Protein AF-A0A538J724-F1 (afdb_monomer_lite)

Radius of gyration: 15.87 Å; chains: 1; bounding box: 37×36×48 Å

pLDDT: mean 88.8, std 10.2, range [43.25, 98.5]

Secondary structure (DSSP, 8-state):
--HHHHHHHHHHHHHHHHHHHHHHHHHSPPSSS-EEEEEE-TTS-EEEEEES-HHHHHH-SSEEEEEEEEEE-SSS--HHHHHHHHHHHHHGGG-TTEEEEEEEEEGGGEEEEEEEE-TT---HHHHT-HHHHHHHHHHHHHEEEEEEEEEEESS-TTSSPPEEEEEEEEEETTT-TTTT-

Structure (mmCIF, N/CA/C/O backbone):
data_AF-A0A538J724-F1
#
_entry.id   AF-A0A538J724-F1
#
loop_
_atom_site.group_PDB
_atom_site.id
_atom_site.type_symbol
_atom_site.label_atom_id
_atom_site.label_alt_id
_atom_site.label_comp_id
_atom_site.label_asym_id
_atom_site.label_entity_id
_atom_site.label_seq_id
_atom_site.pdbx_PDB_ins_code
_atom_site.Cartn_x
_atom_site.Cartn_y
_atom_site.Cartn_z
_atom_site.occupancy
_atom_site.B_iso_or_equiv
_atom_site.auth_seq_id
_atom_site.auth_comp_id
_atom_site.auth_asym_id
_atom_site.auth_atom_id
_atom_site.pdbx_PDB_model_num
ATOM 1 N N . MET A 1 1 ? 8.291 -21.224 -5.767 1.00 56.41 1 MET A N 1
ATOM 2 C CA . MET A 1 1 ? 7.104 -20.615 -5.130 1.00 56.41 1 MET A CA 1
ATOM 3 C C . MET A 1 1 ? 6.514 -19.646 -6.141 1.00 56.41 1 MET A C 1
ATOM 5 O O . MET A 1 1 ? 7.299 -19.016 -6.836 1.00 56.41 1 MET A O 1
ATOM 9 N N . ASP A 1 2 ? 5.194 -19.592 -6.297 1.00 87.81 2 ASP A N 1
ATOM 10 C CA . ASP A 1 2 ? 4.534 -18.644 -7.208 1.00 87.81 2 ASP A CA 1
ATOM 11 C C . ASP A 1 2 ? 4.772 -17.199 -6.727 1.00 87.81 2 ASP A C 1
ATOM 13 O O . ASP A 1 2 ? 4.588 -16.916 -5.542 1.00 87.81 2 ASP A O 1
ATOM 17 N N . VAL A 1 3 ? 5.199 -16.297 -7.619 1.00 89.75 3 VAL A N 1
ATOM 18 C CA . VAL A 1 3 ? 5.505 -14.895 -7.280 1.00 89.75 3 VAL A CA 1
ATOM 19 C C . VAL A 1 3 ? 4.284 -14.175 -6.706 1.00 89.75 3 VAL A C 1
ATOM 21 O O . VAL A 1 3 ? 4.424 -13.382 -5.782 1.00 89.75 3 VAL A O 1
ATOM 24 N N . VAL A 1 4 ? 3.071 -14.519 -7.158 1.00 93.94 4 VAL A N 1
ATOM 25 C CA . VAL A 1 4 ? 1.836 -13.965 -6.582 1.00 93.94 4 VAL A CA 1
ATOM 26 C C . VAL A 1 4 ? 1.634 -14.441 -5.151 1.00 93.94 4 VAL A C 1
ATOM 28 O O . VAL A 1 4 ? 1.210 -13.662 -4.302 1.00 93.94 4 VAL A O 1
ATOM 31 N N . ALA A 1 5 ? 1.937 -15.707 -4.861 1.00 95.38 5 ALA A N 1
ATOM 32 C CA . ALA A 1 5 ? 1.841 -16.229 -3.503 1.00 95.38 5 ALA A CA 1
ATOM 33 C C . ALA A 1 5 ? 2.859 -15.553 -2.570 1.00 95.38 5 ALA A C 1
ATOM 35 O O . ALA A 1 5 ? 2.538 -15.296 -1.410 1.00 95.38 5 ALA A O 1
ATOM 36 N N . GLN A 1 6 ? 4.049 -15.226 -3.082 1.00 94.81 6 GLN A N 1
ATOM 37 C CA . GLN A 1 6 ? 5.061 -14.474 -2.341 1.00 94.81 6 GLN A CA 1
ATOM 38 C C . GLN A 1 6 ? 4.610 -13.034 -2.067 1.00 94.81 6 GLN A C 1
ATOM 40 O O . GLN A 1 6 ? 4.664 -12.596 -0.920 1.00 94.81 6 GLN A O 1
ATOM 45 N N . ASP A 1 7 ? 4.112 -12.321 -3.078 1.00 96.56 7 ASP A N 1
ATOM 46 C CA . ASP A 1 7 ? 3.593 -10.959 -2.909 1.00 96.56 7 ASP A CA 1
ATOM 47 C C . ASP A 1 7 ? 2.394 -10.948 -1.939 1.00 96.56 7 ASP A C 1
ATOM 49 O O . ASP A 1 7 ? 2.315 -10.110 -1.042 1.00 96.56 7 ASP A O 1
ATOM 53 N N . ALA A 1 8 ? 1.502 -11.944 -2.025 1.00 97.00 8 ALA A N 1
ATOM 54 C CA . ALA A 1 8 ? 0.388 -12.109 -1.092 1.00 97.00 8 ALA A CA 1
ATOM 55 C C . ALA A 1 8 ? 0.848 -12.349 0.354 1.00 97.00 8 ALA A C 1
ATOM 57 O O . ALA A 1 8 ? 0.213 -11.851 1.283 1.00 97.00 8 ALA A O 1
ATOM 58 N N . ALA A 1 9 ? 1.923 -13.116 0.561 1.00 97.19 9 ALA A N 1
ATOM 59 C CA . ALA A 1 9 ? 2.510 -13.305 1.886 1.00 97.19 9 ALA A CA 1
ATOM 60 C C . ALA A 1 9 ? 3.037 -11.976 2.445 1.00 97.19 9 ALA A C 1
ATOM 62 O O . ALA A 1 9 ? 2.657 -11.603 3.551 1.00 97.19 9 ALA A O 1
ATOM 63 N N . VAL A 1 10 ? 3.775 -11.201 1.639 1.00 97.19 10 VAL A N 1
ATOM 64 C CA . VAL A 1 10 ? 4.243 -9.860 2.032 1.00 97.19 10 VAL A CA 1
ATOM 65 C C . VAL A 1 10 ? 3.067 -8.950 2.399 1.00 97.19 10 VAL A C 1
ATOM 67 O O . VAL A 1 10 ? 3.088 -8.312 3.446 1.00 97.19 10 VAL A O 1
ATOM 70 N N . MET A 1 11 ? 2.000 -8.920 1.594 1.00 98.19 11 MET A N 1
ATOM 71 C CA . MET A 1 11 ? 0.813 -8.111 1.903 1.00 98.19 11 MET A CA 1
ATOM 72 C C . MET A 1 11 ? 0.130 -8.531 3.215 1.00 98.19 11 MET A C 1
ATOM 74 O O . MET A 1 11 ? -0.386 -7.675 3.934 1.00 98.19 11 MET A O 1
ATOM 78 N N . ARG A 1 12 ? 0.113 -9.828 3.552 1.00 98.25 12 ARG A N 1
ATOM 79 C CA . ARG A 1 12 ? -0.422 -10.306 4.839 1.00 98.25 12 ARG A CA 1
ATOM 80 C C . ARG A 1 12 ? 0.458 -9.875 6.009 1.00 98.25 12 ARG A C 1
ATOM 82 O O . ARG A 1 12 ? -0.079 -9.391 7.000 1.00 98.25 12 ARG A O 1
ATOM 89 N N . ASP A 1 13 ? 1.776 -9.958 5.866 1.00 97.44 13 ASP A N 1
ATOM 90 C CA . ASP A 1 13 ? 2.715 -9.490 6.892 1.00 97.44 13 ASP A CA 1
ATOM 91 C C . ASP A 1 13 ? 2.578 -7.977 7.126 1.00 97.44 13 ASP A C 1
ATOM 93 O O . ASP A 1 13 ? 2.554 -7.507 8.266 1.00 97.44 13 ASP A O 1
ATOM 97 N N . MET A 1 14 ? 2.401 -7.201 6.051 1.00 97.94 14 MET A N 1
ATOM 98 C CA . MET A 1 14 ? 2.120 -5.764 6.131 1.00 97.94 14 MET A CA 1
ATOM 99 C C . MET A 1 14 ? 0.796 -5.481 6.850 1.00 97.94 14 MET A C 1
ATOM 101 O O . MET A 1 14 ? 0.742 -4.576 7.685 1.00 97.94 14 MET A O 1
ATOM 105 N N . LEU A 1 15 ? -0.260 -6.257 6.578 1.00 98.50 15 LEU A N 1
ATOM 106 C CA . LEU A 1 15 ? -1.536 -6.134 7.287 1.00 98.50 15 LEU A CA 1
ATOM 107 C C . LEU A 1 15 ? -1.377 -6.434 8.783 1.00 98.50 15 LEU A C 1
ATOM 109 O O . LEU A 1 15 ? -1.880 -5.671 9.607 1.00 98.50 15 LEU A O 1
ATOM 113 N N . GLU A 1 16 ? -0.660 -7.494 9.155 1.00 98.12 16 GLU A N 1
ATOM 114 C CA . GLU A 1 16 ? -0.419 -7.823 10.565 1.00 98.12 16 GLU A CA 1
ATOM 115 C C . GLU A 1 16 ? 0.402 -6.747 11.281 1.00 98.12 16 GLU A C 1
ATOM 117 O O . GLU A 1 16 ? 0.080 -6.354 12.406 1.00 98.12 16 GLU A O 1
ATOM 122 N N . ARG A 1 17 ? 1.409 -6.178 10.614 1.00 97.38 17 ARG A N 1
ATOM 123 C CA . ARG A 1 17 ? 2.160 -5.043 11.161 1.00 97.38 17 ARG A CA 1
ATOM 124 C C . ARG A 1 17 ? 1.296 -3.785 11.290 1.00 97.38 17 ARG A C 1
ATOM 126 O O . ARG A 1 17 ? 1.393 -3.090 12.301 1.00 97.38 17 ARG A O 1
ATOM 133 N N . MET A 1 18 ? 0.404 -3.522 10.334 1.00 97.81 18 MET A N 1
ATOM 134 C CA . MET A 1 18 ? -0.578 -2.434 10.425 1.00 97.81 18 MET A CA 1
ATOM 135 C C . MET A 1 18 ? -1.541 -2.643 11.602 1.00 97.81 18 MET A C 1
ATOM 137 O O . MET A 1 18 ? -1.824 -1.706 12.348 1.00 97.81 18 MET A O 1
ATOM 141 N N . ARG A 1 19 ? -1.998 -3.881 11.828 1.00 98.06 19 ARG A N 1
ATOM 142 C CA . ARG A 1 19 ? -2.814 -4.259 12.993 1.00 98.06 19 ARG A CA 1
ATOM 143 C C . ARG A 1 19 ? -2.078 -4.027 14.301 1.00 98.06 19 ARG A C 1
ATOM 145 O O . ARG A 1 19 ? -2.652 -3.453 15.220 1.00 98.06 19 ARG A O 1
ATOM 152 N N . ALA A 1 20 ? -0.823 -4.459 14.395 1.00 97.06 20 ALA A N 1
ATOM 153 C CA . ALA A 1 20 ? -0.003 -4.251 15.583 1.00 97.06 20 ALA A CA 1
ATOM 154 C C . ALA A 1 20 ? 0.167 -2.756 15.891 1.00 97.06 20 ALA A C 1
ATOM 156 O O . ALA A 1 20 ? -0.067 -2.332 17.022 1.00 97.06 20 ALA A O 1
ATOM 157 N N . LEU A 1 21 ? 0.473 -1.949 14.869 1.00 96.44 21 LEU A N 1
ATOM 158 C CA . LEU A 1 21 ? 0.564 -0.497 14.999 1.00 96.44 21 LEU A CA 1
ATOM 159 C C . LEU A 1 21 ? -0.763 0.112 15.479 1.00 96.44 21 LEU A C 1
ATOM 161 O O . LEU A 1 21 ? -0.775 0.921 16.405 1.00 96.44 21 LEU A O 1
ATOM 165 N N . ALA A 1 22 ? -1.882 -0.313 14.890 1.00 97.06 22 ALA A N 1
ATOM 166 C CA . ALA A 1 22 ? -3.204 0.183 15.242 1.00 97.06 22 ALA A CA 1
ATOM 167 C C . ALA A 1 22 ? -3.644 -0.199 16.663 1.00 97.06 22 ALA A C 1
ATOM 169 O O . ALA A 1 22 ? -4.256 0.621 17.345 1.00 97.06 22 ALA A O 1
ATOM 170 N N . ARG A 1 23 ? -3.286 -1.397 17.150 1.00 97.06 23 ARG A N 1
ATOM 171 C CA . ARG A 1 23 ? -3.473 -1.771 18.564 1.00 97.06 23 ARG A CA 1
ATOM 172 C C . ARG A 1 23 ? -2.683 -0.843 19.486 1.00 97.06 23 ARG A C 1
ATOM 174 O O . ARG A 1 23 ? -3.240 -0.354 20.462 1.00 97.06 23 ARG A O 1
ATOM 181 N N . GLY A 1 24 ? -1.439 -0.521 19.125 1.00 95.94 24 GLY A N 1
ATOM 182 C CA . GLY A 1 24 ? -0.614 0.432 19.870 1.00 95.94 24 GLY A CA 1
ATOM 183 C C . GLY A 1 24 ? -1.257 1.817 20.005 1.00 95.94 24 GLY A C 1
ATOM 184 O O . GLY A 1 24 ? -1.106 2.462 21.038 1.00 95.94 24 GLY A O 1
ATOM 185 N N . TRP A 1 25 ? -2.045 2.262 19.020 1.00 95.75 25 TRP A N 1
ATOM 186 C CA . TRP A 1 25 ? -2.779 3.530 19.118 1.00 95.75 25 TRP A CA 1
ATOM 187 C C . TRP A 1 25 ? -3.895 3.526 20.161 1.00 95.75 25 TRP A C 1
ATOM 189 O O . TRP A 1 25 ? -4.259 4.604 20.620 1.00 95.75 25 TRP A O 1
ATOM 199 N N . LEU A 1 26 ? -4.462 2.363 20.498 1.00 92.81 26 LEU A N 1
ATOM 200 C CA . LEU A 1 26 ? -5.497 2.258 21.532 1.00 92.81 26 LEU A CA 1
ATOM 201 C C . LEU A 1 26 ? -4.902 2.452 22.929 1.00 92.81 26 LEU A C 1
ATOM 203 O O . LEU A 1 26 ? -5.548 3.023 23.802 1.00 92.81 26 LEU A O 1
ATOM 207 N N . GLU A 1 27 ? -3.665 2.000 23.123 1.00 92.19 27 GLU A N 1
ATOM 208 C CA . GLU A 1 27 ? -2.932 2.130 24.384 1.00 92.19 27 GLU A CA 1
ATOM 209 C C . GLU A 1 27 ? -2.253 3.499 24.503 1.00 92.19 27 GLU A C 1
ATOM 211 O O . GLU A 1 27 ? -2.312 4.149 25.546 1.00 92.19 27 GLU A O 1
ATOM 216 N N . SER A 1 28 ? -1.617 3.955 23.420 1.00 93.06 28 SER A N 1
ATOM 217 C CA . SER A 1 28 ? -0.889 5.221 23.351 1.00 93.06 28 SER A CA 1
ATOM 218 C C . SER A 1 28 ? -1.176 5.934 22.023 1.00 93.06 28 SER A C 1
ATOM 220 O O . SER A 1 28 ? -0.451 5.772 21.036 1.00 93.06 28 SER A O 1
ATOM 222 N N . PRO A 1 29 ? -2.262 6.725 21.956 1.00 89.94 29 PRO A N 1
ATOM 223 C CA . PRO A 1 29 ? -2.635 7.418 20.732 1.00 89.94 29 PRO A CA 1
ATOM 224 C C . PRO A 1 29 ? -1.557 8.443 20.324 1.00 89.94 29 PRO A C 1
ATOM 226 O O . PRO A 1 29 ? -1.257 9.340 21.118 1.00 89.94 29 PRO A O 1
ATOM 229 N N . PRO A 1 30 ? -1.013 8.411 19.087 1.00 89.81 30 PRO A N 1
ATOM 230 C CA . PRO A 1 30 ? -0.220 9.524 18.570 1.00 89.81 30 PRO A CA 1
ATOM 231 C C . PRO A 1 30 ? -1.005 10.843 18.570 1.00 89.81 30 PRO A C 1
ATOM 233 O O . PRO A 1 30 ? -2.241 10.865 18.603 1.00 89.81 30 PRO A O 1
ATOM 236 N N . LYS A 1 31 ? -0.275 11.963 18.515 1.00 90.56 31 LYS A N 1
ATOM 237 C CA . LYS A 1 31 ? -0.867 13.301 18.381 1.00 90.56 31 LYS A CA 1
ATOM 238 C C . LYS A 1 31 ? -1.556 13.462 17.020 1.00 90.56 31 LYS A C 1
ATOM 240 O O . LYS A 1 31 ? -0.999 13.075 15.998 1.00 90.56 31 LYS A O 1
ATOM 245 N N . GLY A 1 32 ? -2.708 14.133 17.017 1.00 91.56 32 GLY A N 1
ATOM 246 C CA . GLY A 1 32 ? -3.480 14.430 15.805 1.00 91.56 32 GLY A CA 1
ATOM 247 C C . GLY A 1 32 ? -4.352 13.260 15.326 1.00 91.56 32 GLY A C 1
ATOM 248 O O . GLY A 1 32 ? -4.341 12.192 15.934 1.00 91.56 32 GLY A O 1
ATOM 249 N N . PRO A 1 33 ? -5.149 13.445 14.261 1.00 91.44 33 PRO A N 1
ATOM 250 C CA . PRO A 1 33 ? -6.077 12.417 13.778 1.00 91.44 33 PRO A CA 1
ATOM 251 C C . PRO A 1 33 ? -5.369 11.231 13.105 1.00 91.44 33 PRO A C 1
ATOM 253 O O . PRO A 1 33 ? -5.858 10.102 13.172 1.00 91.44 33 PRO A O 1
ATOM 256 N N . GLY A 1 34 ? -4.205 11.466 12.501 1.00 93.00 34 GLY A N 1
ATOM 257 C CA . GLY A 1 34 ? -3.466 10.465 11.740 1.00 93.00 34 GLY A CA 1
ATOM 258 C C . GLY A 1 34 ? -2.312 9.799 12.488 1.00 93.00 34 GLY A C 1
ATOM 259 O O . GLY A 1 34 ? -2.054 10.058 13.663 1.00 93.00 34 GLY A O 1
ATOM 260 N N . ALA A 1 35 ? -1.593 8.947 11.765 1.00 94.06 35 ALA A N 1
ATOM 261 C CA . ALA A 1 35 ? -0.308 8.377 12.145 1.00 94.06 35 ALA A CA 1
ATOM 262 C C . ALA A 1 35 ? 0.646 8.387 10.948 1.00 94.06 35 ALA A C 1
ATOM 264 O O . ALA A 1 35 ? 0.235 8.163 9.807 1.00 94.06 35 ALA A O 1
ATOM 265 N N . LEU A 1 36 ? 1.925 8.633 11.219 1.00 93.31 36 LEU A N 1
ATOM 266 C CA . LEU A 1 36 ? 3.012 8.511 10.256 1.00 93.31 36 LEU A CA 1
ATOM 267 C C . LEU A 1 36 ? 4.166 7.768 10.922 1.00 93.31 36 LEU A C 1
ATOM 269 O O . LEU A 1 36 ? 4.624 8.170 11.990 1.00 93.31 36 LEU A O 1
ATOM 273 N N . VAL A 1 37 ? 4.633 6.711 10.273 1.00 93.12 37 VAL A N 1
ATOM 274 C CA . VAL A 1 37 ? 5.832 5.963 10.647 1.00 93.12 37 VAL A CA 1
ATOM 275 C C . VAL A 1 37 ? 6.791 6.013 9.469 1.00 93.12 37 VAL A C 1
ATOM 277 O O . VAL A 1 37 ? 6.395 5.750 8.333 1.00 93.12 37 VAL A O 1
ATOM 280 N N . ARG A 1 38 ? 8.046 6.364 9.749 1.00 92.56 38 ARG A N 1
ATOM 281 C CA . ARG A 1 38 ? 9.161 6.287 8.806 1.00 92.56 38 ARG A CA 1
ATOM 282 C C . ARG A 1 38 ? 10.304 5.581 9.509 1.00 92.56 38 ARG A C 1
ATOM 284 O O . ARG A 1 38 ? 10.824 6.089 10.498 1.00 92.56 38 ARG A O 1
ATOM 291 N N . GLU A 1 39 ? 10.659 4.415 9.004 1.00 93.00 39 GLU A N 1
ATOM 292 C CA . GLU A 1 39 ? 11.702 3.573 9.572 1.00 93.00 39 GLU A CA 1
ATOM 293 C C . GLU A 1 39 ? 12.660 3.119 8.478 1.00 93.00 39 GLU A C 1
ATOM 295 O O . GLU A 1 39 ? 12.270 2.952 7.320 1.00 93.00 39 GLU A O 1
ATOM 300 N N . THR A 1 40 ? 13.901 2.883 8.885 1.00 93.06 40 THR A N 1
ATOM 301 C CA . THR A 1 40 ? 14.925 2.219 8.086 1.00 93.06 40 THR A CA 1
ATOM 302 C C . THR A 1 40 ? 15.471 1.079 8.929 1.00 93.06 40 THR A C 1
ATOM 304 O O . THR A 1 40 ? 15.847 1.302 10.083 1.00 93.06 40 THR A O 1
ATOM 307 N N . ASP A 1 41 ? 15.469 -0.138 8.393 1.00 90.75 41 ASP A N 1
ATOM 308 C CA . ASP A 1 41 ? 15.981 -1.301 9.113 1.00 90.75 41 ASP A CA 1
ATOM 309 C C . ASP A 1 41 ? 17.520 -1.379 9.082 1.00 90.75 41 ASP A C 1
ATOM 311 O O . ASP A 1 41 ? 18.207 -0.549 8.482 1.00 90.75 41 ASP A O 1
ATOM 315 N N . ALA A 1 42 ? 18.087 -2.387 9.749 1.00 91.81 42 ALA A N 1
ATOM 316 C CA . ALA A 1 42 ? 19.537 -2.584 9.810 1.00 91.81 42 ALA A CA 1
ATOM 317 C C . ALA A 1 42 ? 20.180 -2.890 8.441 1.00 91.81 42 ALA A C 1
ATOM 319 O O . ALA A 1 42 ? 21.389 -2.721 8.292 1.00 91.81 42 ALA A O 1
ATOM 320 N N . ALA A 1 43 ? 19.392 -3.336 7.458 1.00 89.94 43 ALA A N 1
ATOM 321 C CA . ALA A 1 43 ? 19.829 -3.556 6.083 1.00 89.94 43 ALA A CA 1
ATOM 322 C C . ALA A 1 43 ? 19.683 -2.293 5.212 1.00 89.94 43 ALA A C 1
ATOM 324 O O . ALA A 1 43 ? 20.031 -2.322 4.034 1.00 89.94 43 ALA A O 1
ATOM 325 N N . GLY A 1 44 ? 19.203 -1.182 5.779 1.00 90.12 44 GLY A N 1
ATOM 326 C CA . GLY A 1 44 ? 18.979 0.066 5.058 1.00 90.12 44 GLY A CA 1
ATOM 327 C C . GLY A 1 44 ? 17.647 0.116 4.308 1.00 90.12 44 GLY A C 1
ATOM 328 O O . GLY A 1 44 ? 17.404 1.089 3.597 1.00 90.12 44 GLY A O 1
ATOM 329 N N . LEU A 1 45 ? 16.778 -0.890 4.462 1.00 90.31 45 LEU A N 1
ATOM 330 C CA . LEU A 1 45 ? 15.495 -0.950 3.766 1.00 90.31 45 LEU A CA 1
ATOM 331 C C . LEU A 1 45 ? 14.470 -0.060 4.465 1.00 90.31 45 LEU A C 1
ATOM 333 O O . LEU A 1 45 ? 14.321 -0.079 5.691 1.00 90.31 45 LEU A O 1
ATOM 337 N N . ARG A 1 46 ? 13.744 0.727 3.674 1.00 91.38 46 ARG A N 1
ATOM 338 C CA . ARG A 1 46 ? 12.787 1.713 4.177 1.00 91.38 46 ARG A CA 1
ATOM 339 C C . ARG A 1 46 ? 11.390 1.121 4.344 1.00 91.38 46 ARG A C 1
ATOM 341 O O . ARG A 1 46 ? 10.890 0.388 3.494 1.00 91.38 46 ARG A O 1
ATOM 348 N N . THR A 1 47 ? 10.725 1.503 5.432 1.00 92.44 47 THR A N 1
ATOM 349 C CA . THR A 1 47 ? 9.297 1.261 5.675 1.00 92.44 47 THR A CA 1
ATOM 350 C C . THR A 1 47 ? 8.590 2.574 5.969 1.00 92.44 47 THR A C 1
ATOM 352 O O . THR A 1 47 ? 8.924 3.239 6.953 1.00 92.44 47 THR A O 1
ATOM 355 N N . TRP A 1 48 ? 7.559 2.903 5.187 1.00 92.75 48 TRP A N 1
ATOM 356 C CA . TRP A 1 48 ? 6.681 4.048 5.443 1.00 92.75 48 TRP A CA 1
ATOM 357 C C . TRP A 1 48 ? 5.244 3.597 5.659 1.00 92.75 48 TRP A C 1
ATOM 359 O O . TRP A 1 48 ? 4.702 2.838 4.861 1.00 92.75 48 TRP A O 1
ATOM 369 N N . ILE A 1 49 ? 4.610 4.103 6.715 1.00 94.19 49 ILE A N 1
ATOM 370 C CA . ILE A 1 49 ? 3.199 3.844 7.009 1.00 94.19 49 ILE A CA 1
ATOM 371 C C . ILE A 1 49 ? 2.510 5.177 7.263 1.00 94.19 49 ILE A C 1
ATOM 373 O O . ILE A 1 49 ? 2.905 5.920 8.160 1.00 94.19 49 ILE A O 1
ATOM 377 N N . ARG A 1 50 ? 1.455 5.469 6.504 1.00 94.38 50 ARG A N 1
ATOM 378 C CA . ARG A 1 50 ? 0.582 6.628 6.698 1.00 94.38 50 ARG A CA 1
ATOM 379 C C . ARG A 1 50 ? -0.849 6.158 6.902 1.00 94.38 50 ARG A C 1
ATOM 381 O O . ARG A 1 50 ? -1.386 5.449 6.061 1.00 94.38 50 ARG A O 1
ATOM 388 N N . ALA A 1 51 ? -1.472 6.603 7.985 1.00 95.69 51 ALA A N 1
ATOM 389 C CA . ALA A 1 51 ? -2.914 6.523 8.190 1.00 95.69 51 ALA A CA 1
ATOM 390 C C . ALA A 1 51 ? -3.429 7.952 8.425 1.00 95.69 51 ALA A C 1
ATOM 392 O O . ALA A 1 51 ? -3.203 8.480 9.515 1.00 95.69 51 ALA A O 1
ATOM 393 N N . PRO A 1 52 ? -4.055 8.611 7.434 1.00 93.62 52 PRO A N 1
ATOM 394 C CA . PRO A 1 52 ? -4.498 10.007 7.551 1.00 93.62 52 PRO A CA 1
ATOM 395 C C . PRO A 1 52 ? -5.515 10.232 8.675 1.00 93.62 52 PRO A C 1
ATOM 397 O O . PRO A 1 52 ? -5.439 11.205 9.425 1.00 93.62 52 PRO A O 1
ATOM 400 N N . ASN A 1 53 ? -6.439 9.282 8.835 1.00 94.19 53 ASN A N 1
ATOM 401 C CA . ASN A 1 53 ? -7.479 9.299 9.854 1.00 94.19 53 ASN A CA 1
ATOM 402 C C . ASN A 1 53 ? -7.591 7.913 10.500 1.00 94.19 53 ASN A C 1
ATOM 404 O O . ASN A 1 53 ? -8.120 6.970 9.910 1.00 94.19 53 ASN A O 1
ATOM 408 N N . ARG A 1 54 ? -7.081 7.793 11.730 1.00 95.44 54 ARG A N 1
ATOM 409 C CA . ARG A 1 54 ? -7.0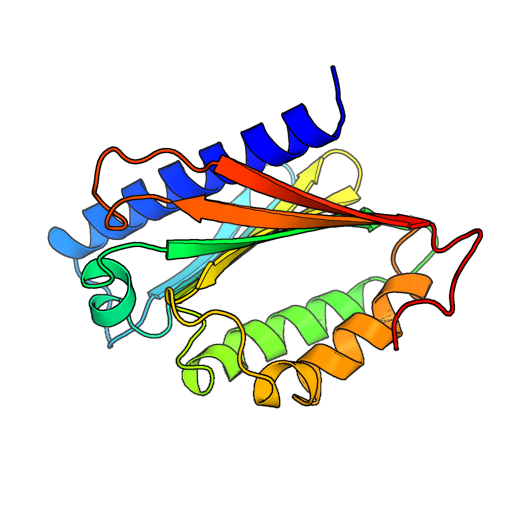58 6.522 12.465 1.00 95.44 54 ARG A CA 1
ATOM 410 C C . ARG A 1 54 ? -8.455 6.022 12.810 1.00 95.44 54 ARG A C 1
ATOM 412 O O . ARG A 1 54 ? -8.686 4.822 12.719 1.00 95.44 54 ARG A O 1
ATOM 419 N N . SER A 1 55 ? -9.371 6.918 13.177 1.00 94.62 55 SER A N 1
ATOM 420 C CA . SER A 1 55 ? -10.751 6.546 13.503 1.00 94.62 55 SER A CA 1
ATOM 421 C C . SER A 1 55 ? -11.450 5.955 12.285 1.00 94.62 55 SER A C 1
ATOM 423 O O . SER A 1 55 ? -11.963 4.848 12.372 1.00 94.62 55 SER A O 1
ATOM 425 N N . ALA A 1 56 ? -11.354 6.610 11.124 1.00 94.56 56 ALA A N 1
ATOM 426 C CA . ALA A 1 56 ? -11.943 6.097 9.886 1.00 94.56 56 ALA A CA 1
ATOM 427 C C . ALA A 1 56 ? -11.393 4.710 9.504 1.00 94.56 56 ALA A C 1
ATOM 429 O O . ALA A 1 56 ? -12.149 3.831 9.097 1.00 94.56 56 ALA A O 1
ATOM 430 N N . LEU A 1 57 ? -10.084 4.488 9.678 1.00 95.94 57 LEU A N 1
ATOM 431 C CA . LEU A 1 57 ? -9.469 3.183 9.434 1.00 95.94 57 LEU A CA 1
ATOM 432 C C . LEU A 1 57 ? -9.951 2.102 10.422 1.00 95.94 57 LEU A C 1
ATOM 434 O O . LEU A 1 57 ? -10.147 0.955 10.025 1.00 95.94 57 LEU A O 1
ATOM 438 N N . LEU A 1 58 ? -10.118 2.446 11.702 1.00 96.38 58 LEU A N 1
ATOM 439 C CA . LEU A 1 58 ? -10.560 1.517 12.748 1.00 96.38 58 LEU A CA 1
ATOM 440 C C . LEU A 1 58 ? -12.060 1.197 12.672 1.00 96.38 58 LEU A C 1
ATOM 442 O O . LEU A 1 58 ? -12.458 0.082 13.003 1.00 96.38 58 LEU A O 1
ATOM 446 N N . GLU A 1 59 ? -12.875 2.164 12.252 1.00 95.25 59 GLU A N 1
ATOM 447 C CA . GLU A 1 59 ? -14.337 2.065 12.165 1.00 95.25 59 GLU A CA 1
ATOM 448 C C . GLU A 1 59 ? -14.819 1.381 10.878 1.00 95.25 59 GLU A C 1
ATOM 450 O O . GLU A 1 59 ? -15.965 0.933 10.815 1.00 95.25 59 GLU A O 1
ATOM 455 N N . ALA A 1 60 ? -13.964 1.270 9.857 1.00 94.69 60 ALA A N 1
ATOM 456 C CA . ALA A 1 60 ? -14.295 0.573 8.620 1.00 94.69 60 ALA A CA 1
ATOM 457 C C . ALA A 1 60 ? -14.690 -0.888 8.901 1.00 94.69 60 ALA A C 1
ATOM 459 O O . ALA A 1 60 ? -13.914 -1.658 9.468 1.00 94.69 60 ALA A O 1
ATOM 460 N N . ALA A 1 61 ? -15.900 -1.277 8.489 1.00 92.75 61 ALA A N 1
ATOM 461 C CA . ALA A 1 61 ? -16.438 -2.620 8.727 1.00 92.75 61 ALA A CA 1
ATOM 462 C C . ALA A 1 61 ? -15.741 -3.706 7.887 1.00 92.75 61 ALA A C 1
ATOM 464 O O . ALA A 1 61 ? -15.635 -4.858 8.306 1.00 92.75 61 ALA A O 1
ATOM 465 N N . GLU A 1 62 ? -15.266 -3.327 6.706 1.00 93.69 62 GLU A N 1
ATOM 466 C CA . GLU A 1 62 ? -14.459 -4.139 5.803 1.00 93.69 62 GLU A CA 1
ATOM 467 C C . GLU A 1 62 ? -13.511 -3.226 5.017 1.00 93.69 62 GLU A C 1
ATOM 469 O O . GLU A 1 62 ? -13.685 -2.004 4.991 1.00 93.69 62 GLU A O 1
ATOM 474 N N . LEU A 1 63 ? -12.504 -3.818 4.375 1.00 95.62 63 LEU A N 1
ATOM 475 C CA . LEU A 1 63 ? -11.480 -3.074 3.644 1.00 95.62 63 LEU A CA 1
ATOM 476 C C . LEU A 1 63 ? -11.301 -3.651 2.245 1.00 95.62 63 LEU A C 1
ATOM 478 O O . LEU A 1 63 ? -11.223 -4.870 2.065 1.00 95.62 63 LEU A O 1
ATOM 482 N N . THR A 1 64 ? -11.136 -2.773 1.259 1.00 95.69 64 THR A N 1
ATOM 483 C CA . THR A 1 64 ? -10.552 -3.164 -0.028 1.00 95.69 64 THR A CA 1
ATOM 484 C C . THR A 1 64 ? -9.049 -2.929 0.009 1.00 95.69 64 THR A C 1
ATOM 486 O O . THR A 1 64 ? -8.562 -2.055 0.727 1.00 95.69 64 THR A O 1
ATOM 489 N N . THR A 1 65 ? -8.295 -3.738 -0.735 1.00 95.50 65 THR A N 1
ATOM 490 C CA . THR A 1 65 ? -6.834 -3.637 -0.751 1.00 95.50 65 THR A CA 1
ATOM 491 C C . THR A 1 65 ? -6.297 -3.460 -2.159 1.00 95.50 65 THR A C 1
ATOM 493 O O . THR A 1 65 ? -6.803 -4.052 -3.119 1.00 95.50 65 THR A O 1
ATOM 496 N N . VAL A 1 66 ? -5.247 -2.652 -2.274 1.00 93.75 66 VAL A N 1
ATOM 497 C CA . VAL A 1 66 ? -4.424 -2.531 -3.478 1.00 93.75 66 VAL A CA 1
ATOM 498 C C . VAL A 1 66 ? -2.977 -2.781 -3.084 1.00 93.75 66 VAL A C 1
ATOM 500 O O . VAL A 1 66 ? -2.508 -2.204 -2.109 1.00 93.75 66 VAL A O 1
ATOM 503 N N . GLY A 1 67 ? -2.280 -3.639 -3.823 1.00 95.12 67 GLY A N 1
ATOM 504 C CA . GLY A 1 67 ? -0.845 -3.847 -3.653 1.00 95.12 67 GLY A CA 1
ATOM 505 C C . GLY A 1 67 ? -0.112 -3.721 -4.976 1.00 95.12 67 GLY A C 1
ATOM 506 O O . GLY A 1 67 ? -0.484 -4.371 -5.950 1.00 95.12 67 GLY A O 1
ATOM 507 N N . PHE A 1 68 ? 0.910 -2.881 -5.019 1.00 94.44 68 PHE A N 1
ATOM 508 C CA . PHE A 1 68 ? 1.820 -2.722 -6.145 1.00 94.44 68 PHE A CA 1
ATOM 509 C C . PHE A 1 68 ? 3.161 -3.359 -5.799 1.00 94.44 68 PHE A C 1
ATOM 511 O O . PHE A 1 68 ? 3.733 -3.046 -4.759 1.00 94.44 68 PHE A O 1
ATOM 518 N N . PHE A 1 69 ? 3.656 -4.227 -6.680 1.00 95.31 69 PHE A N 1
ATOM 519 C CA . PHE A 1 69 ? 4.949 -4.887 -6.543 1.00 95.31 69 PHE A CA 1
ATOM 520 C C . PHE A 1 69 ? 5.772 -4.663 -7.805 1.00 95.31 69 PHE A C 1
ATOM 522 O O . PHE A 1 69 ? 5.432 -5.181 -8.870 1.00 95.31 69 PHE A O 1
ATOM 529 N N . GLY A 1 70 ? 6.842 -3.880 -7.683 1.00 93.44 70 GLY A N 1
ATOM 530 C CA . GLY A 1 70 ? 7.700 -3.470 -8.791 1.00 93.44 70 GLY A CA 1
ATOM 531 C C . GLY A 1 70 ? 9.068 -4.143 -8.751 1.00 93.44 70 GLY A C 1
ATOM 532 O O . GLY A 1 70 ? 9.692 -4.249 -7.693 1.00 93.44 70 GLY A O 1
ATOM 533 N N . GLN A 1 71 ? 9.552 -4.571 -9.916 1.00 92.94 71 GLN A N 1
ATOM 534 C CA . GLN A 1 71 ? 10.948 -4.957 -10.115 1.00 92.94 71 GLN A CA 1
ATOM 535 C C . GLN A 1 71 ? 11.722 -3.744 -10.630 1.00 92.94 71 GLN A C 1
ATOM 537 O O . GLN A 1 71 ? 11.577 -3.384 -11.801 1.00 92.94 71 GLN A O 1
ATOM 542 N N . ALA A 1 72 ? 12.499 -3.094 -9.762 1.00 91.56 72 ALA A N 1
ATOM 543 C CA . ALA A 1 72 ? 13.204 -1.875 -10.131 1.00 91.56 72 ALA A CA 1
ATOM 544 C C . ALA A 1 72 ? 14.309 -2.146 -11.157 1.00 91.56 72 ALA A C 1
ATOM 546 O O . ALA A 1 72 ? 14.973 -3.184 -11.142 1.00 91.56 72 ALA A O 1
ATOM 547 N N . ARG A 1 73 ? 14.505 -1.181 -12.050 1.00 92.00 73 ARG A N 1
ATOM 548 C CA . ARG A 1 73 ? 15.686 -1.075 -12.905 1.00 92.00 73 ARG A CA 1
ATOM 549 C C . ARG A 1 73 ? 16.865 -0.631 -12.044 1.00 92.00 73 ARG A C 1
ATOM 551 O O . ARG A 1 73 ? 16.711 0.260 -11.220 1.00 92.00 73 ARG A O 1
ATOM 558 N N . HIS A 1 74 ? 18.028 -1.246 -12.193 1.00 88.25 74 HIS A N 1
ATOM 559 C CA . HIS A 1 74 ? 19.202 -0.919 -11.369 1.00 88.25 74 HIS A CA 1
ATOM 560 C C . HIS A 1 74 ? 20.071 0.189 -11.985 1.00 88.25 74 HIS A C 1
ATOM 562 O O . HIS A 1 74 ? 20.953 0.724 -11.323 1.00 88.25 74 HIS A O 1
ATOM 568 N N . ASP A 1 75 ? 19.829 0.519 -13.251 1.00 88.25 75 ASP A N 1
ATOM 569 C CA . ASP A 1 75 ? 20.589 1.455 -14.077 1.00 88.25 75 ASP A CA 1
ATOM 570 C C . ASP A 1 75 ? 19.949 2.851 -14.165 1.00 88.25 75 ASP A C 1
ATOM 572 O O . ASP A 1 75 ? 20.373 3.680 -14.970 1.00 88.25 75 ASP A O 1
ATOM 576 N N . VAL A 1 76 ? 18.941 3.130 -13.333 1.00 88.31 76 VAL A N 1
ATOM 577 C CA . VAL A 1 76 ? 18.227 4.412 -13.307 1.00 88.31 76 VAL A CA 1
ATOM 578 C C . VAL A 1 76 ? 18.270 5.047 -11.923 1.00 88.31 76 VAL A C 1
ATOM 580 O O . VAL A 1 76 ? 18.296 4.362 -10.901 1.00 88.31 76 VAL A O 1
ATOM 583 N N . ASP A 1 77 ? 18.238 6.376 -11.898 1.00 87.50 77 ASP A N 1
ATOM 584 C CA . ASP A 1 77 ? 18.055 7.132 -10.665 1.00 87.50 77 ASP A CA 1
ATOM 585 C C . ASP A 1 77 ? 16.597 7.026 -10.198 1.00 87.50 77 ASP A C 1
ATOM 587 O O . ASP A 1 77 ? 15.683 7.428 -10.917 1.00 87.50 77 ASP A O 1
ATOM 591 N N . HIS A 1 78 ? 16.379 6.484 -8.997 1.00 86.50 78 HIS A N 1
ATOM 592 C CA . HIS A 1 78 ? 15.053 6.337 -8.387 1.00 86.50 78 HIS A CA 1
ATOM 593 C C . HIS A 1 78 ? 14.620 7.525 -7.534 1.00 86.50 78 HIS A C 1
ATOM 595 O O . HIS A 1 78 ? 13.468 7.548 -7.103 1.00 86.50 78 HIS A O 1
ATOM 601 N N . ALA A 1 79 ? 15.466 8.537 -7.333 1.00 86.75 79 ALA A N 1
ATOM 602 C CA . ALA A 1 79 ? 15.077 9.723 -6.573 1.00 86.75 79 ALA A CA 1
ATOM 603 C C . ALA A 1 79 ? 13.734 10.333 -7.041 1.00 86.75 79 ALA A C 1
ATOM 605 O O . ALA A 1 79 ? 12.886 10.586 -6.183 1.00 86.75 79 ALA A O 1
ATOM 606 N N . PRO A 1 80 ? 13.429 10.449 -8.355 1.00 86.00 80 PRO A N 1
ATOM 607 C CA . PRO A 1 80 ? 12.152 11.006 -8.807 1.00 86.00 80 PRO A CA 1
ATOM 608 C C . PRO A 1 80 ? 10.914 10.215 -8.367 1.00 86.00 80 PRO A C 1
ATOM 610 O O . PRO A 1 80 ? 9.863 10.811 -8.121 1.00 86.00 80 PRO A O 1
ATOM 613 N N . ILE A 1 81 ? 11.003 8.880 -8.289 1.00 84.00 81 ILE A N 1
ATOM 614 C CA . ILE A 1 81 ? 9.864 8.067 -7.853 1.00 84.00 81 ILE A CA 1
ATOM 615 C C . ILE A 1 81 ? 9.712 8.113 -6.333 1.00 84.00 81 ILE A C 1
ATOM 617 O O . ILE A 1 81 ? 8.587 8.212 -5.854 1.00 84.00 81 ILE A O 1
ATOM 621 N N . HIS A 1 82 ? 10.818 8.160 -5.583 1.00 83.81 82 HIS A N 1
ATOM 622 C CA . HIS A 1 82 ? 10.786 8.325 -4.124 1.00 83.81 82 HIS A CA 1
ATOM 623 C C . HIS A 1 82 ? 10.237 9.700 -3.718 1.00 83.81 82 HIS A C 1
ATOM 625 O O . HIS A 1 82 ? 9.373 9.775 -2.850 1.00 83.81 82 HIS A O 1
ATOM 631 N N . GLU A 1 83 ? 10.650 10.781 -4.385 1.00 85.69 83 GLU A N 1
ATOM 632 C CA . GLU A 1 83 ? 10.085 12.124 -4.170 1.00 85.69 83 GLU A CA 1
ATOM 633 C C . GLU A 1 83 ? 8.579 12.155 -4.458 1.00 85.69 83 GLU A C 1
ATOM 635 O O . GLU A 1 83 ? 7.798 12.809 -3.761 1.00 85.69 83 GLU A O 1
ATOM 640 N N . LEU A 1 84 ? 8.137 11.436 -5.493 1.00 84.31 84 LEU A N 1
ATOM 641 C CA . LEU A 1 84 ? 6.718 11.340 -5.798 1.00 84.31 84 LEU A CA 1
ATOM 642 C C . LEU A 1 84 ? 5.954 10.540 -4.735 1.00 84.31 84 LEU A C 1
ATOM 644 O O . LEU A 1 84 ? 4.842 10.930 -4.382 1.00 84.31 84 LEU A O 1
ATOM 648 N N . GLU A 1 85 ? 6.534 9.461 -4.208 1.00 82.38 85 GLU A N 1
ATOM 649 C CA . GLU A 1 85 ? 5.959 8.696 -3.098 1.00 82.38 85 GLU A CA 1
ATOM 650 C C . GLU A 1 85 ? 5.795 9.556 -1.838 1.00 82.38 85 GLU A C 1
ATOM 652 O O . GLU A 1 85 ? 4.745 9.489 -1.197 1.00 82.38 85 GLU A O 1
ATOM 657 N N . GLU A 1 86 ? 6.773 10.407 -1.507 1.00 83.94 86 GLU A N 1
ATOM 658 C CA . GLU A 1 86 ? 6.666 11.356 -0.385 1.00 83.94 86 GLU A CA 1
ATOM 659 C C . GLU A 1 86 ? 5.473 12.287 -0.561 1.00 83.94 86 GLU A C 1
ATOM 661 O O . GLU A 1 86 ? 4.637 12.416 0.335 1.00 83.94 86 GLU A O 1
ATOM 666 N N . ARG A 1 87 ? 5.340 12.865 -1.756 1.00 84.50 87 ARG A N 1
ATOM 667 C CA . ARG A 1 87 ? 4.230 13.762 -2.085 1.00 84.50 87 ARG A CA 1
ATOM 668 C C . ARG A 1 87 ? 2.884 13.055 -2.068 1.00 84.50 87 ARG A C 1
ATOM 670 O O . ARG A 1 87 ? 1.894 13.661 -1.670 1.00 84.50 87 ARG A O 1
ATOM 677 N N . ILE A 1 88 ? 2.824 11.797 -2.512 1.00 80.94 88 ILE A N 1
ATOM 678 C CA . ILE A 1 88 ? 1.608 10.985 -2.407 1.00 80.94 88 ILE A CA 1
ATOM 679 C C . ILE A 1 88 ? 1.240 10.841 -0.936 1.00 80.94 88 ILE A C 1
ATOM 681 O O . ILE A 1 88 ? 0.111 11.161 -0.590 1.00 80.94 88 ILE A O 1
ATOM 685 N N . VAL A 1 89 ? 2.183 10.428 -0.082 1.00 81.69 89 VAL A N 1
ATOM 686 C CA . VAL A 1 89 ? 1.966 10.248 1.362 1.00 81.69 89 VAL A CA 1
ATOM 687 C C . VAL A 1 89 ? 1.463 11.527 2.034 1.00 81.69 89 VAL A C 1
ATOM 689 O O . VAL A 1 89 ? 0.573 11.451 2.879 1.00 81.69 89 VAL A O 1
ATOM 692 N N . GLU A 1 90 ? 2.001 12.685 1.656 1.00 82.94 90 GLU A N 1
ATOM 693 C CA . GLU A 1 90 ? 1.562 13.990 2.163 1.00 82.94 90 GLU A CA 1
ATOM 694 C C . GLU A 1 90 ? 0.156 14.362 1.684 1.00 82.94 90 GLU A C 1
ATOM 696 O O . GLU A 1 90 ? -0.647 14.862 2.466 1.00 82.94 90 GLU A O 1
ATOM 701 N N . ALA A 1 91 ? -0.171 14.065 0.426 1.00 82.50 91 ALA A N 1
ATOM 702 C CA . ALA A 1 91 ? -1.477 14.364 -0.151 1.00 82.50 91 ALA A CA 1
ATOM 703 C C . ALA A 1 91 ? -2.597 13.428 0.331 1.00 82.50 91 ALA A C 1
ATOM 705 O O . ALA A 1 91 ? -3.765 13.716 0.083 1.00 82.50 91 ALA A O 1
ATOM 706 N N . LEU A 1 92 ? -2.286 12.315 1.011 1.00 83.00 92 LEU A N 1
ATOM 707 C CA . LEU A 1 92 ? -3.303 11.346 1.446 1.00 83.00 92 LEU A CA 1
ATOM 708 C C . LEU A 1 92 ? -4.333 11.926 2.423 1.00 83.00 92 LEU A C 1
ATOM 710 O O . LEU A 1 92 ? -5.417 11.359 2.546 1.00 83.00 92 LEU A O 1
ATOM 714 N N . ASP A 1 93 ? -4.033 13.044 3.083 1.00 81.31 93 ASP A N 1
ATOM 715 C CA . ASP A 1 93 ? -4.992 13.731 3.955 1.00 81.31 93 ASP A CA 1
ATOM 716 C C . ASP A 1 93 ? -6.223 14.240 3.184 1.00 81.31 93 ASP A C 1
ATOM 718 O O . ASP A 1 93 ? -7.322 14.271 3.738 1.00 81.31 93 ASP A O 1
ATOM 722 N N . ASP A 1 94 ? -6.069 14.525 1.887 1.00 81.69 94 ASP A N 1
ATOM 723 C CA . ASP A 1 94 ? -7.147 14.966 0.996 1.00 81.69 94 ASP A CA 1
ATOM 724 C C . ASP A 1 94 ? -7.855 13.792 0.286 1.00 81.69 94 ASP A C 1
ATOM 726 O O . ASP A 1 94 ? -8.791 13.981 -0.497 1.00 81.69 94 ASP A O 1
ATOM 730 N N . VAL A 1 95 ? -7.427 12.553 0.550 1.00 80.44 95 VAL A N 1
ATOM 731 C CA . VAL A 1 95 ? -7.841 11.349 -0.181 1.00 80.44 95 VAL A CA 1
ATOM 732 C C . VAL A 1 95 ? -8.636 10.426 0.739 1.00 80.44 95 VAL A C 1
ATOM 734 O O . VAL A 1 95 ? -8.170 9.378 1.176 1.00 80.44 95 VAL A O 1
ATOM 737 N N . SER A 1 96 ? -9.884 10.805 1.013 1.00 80.25 96 SER A N 1
ATOM 738 C CA . SER A 1 96 ? -10.726 10.179 2.047 1.00 80.25 96 SER A CA 1
ATOM 739 C C . SER A 1 96 ? -10.997 8.677 1.882 1.00 80.25 96 SER A C 1
ATOM 741 O O . SER A 1 96 ? -11.318 8.010 2.863 1.00 80.25 96 SER A O 1
ATOM 743 N N . PHE A 1 97 ? -10.874 8.124 0.670 1.00 86.25 97 PHE A N 1
ATOM 744 C CA . PHE A 1 97 ? -11.067 6.689 0.442 1.00 86.25 97 PHE A CA 1
ATOM 745 C C . PHE A 1 97 ? -9.828 5.851 0.801 1.00 86.25 97 PHE A C 1
ATOM 747 O O . PHE A 1 97 ? -9.969 4.643 0.994 1.00 86.25 97 PHE A O 1
ATOM 754 N N . VAL A 1 98 ? -8.631 6.453 0.879 1.00 90.75 98 VAL A N 1
ATOM 755 C CA . VAL A 1 98 ? -7.405 5.774 1.323 1.00 90.75 98 VAL A CA 1
ATOM 756 C C . VAL A 1 98 ? -7.327 5.875 2.840 1.00 90.75 98 VAL A C 1
ATOM 758 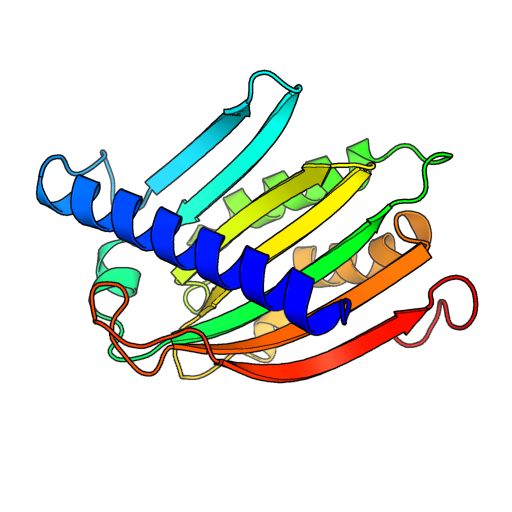O O . VAL A 1 98 ? -7.086 6.936 3.408 1.00 90.75 98 VAL A O 1
ATOM 761 N N . LEU A 1 99 ? -7.510 4.742 3.506 1.00 94.62 99 LEU A N 1
ATOM 762 C CA . LEU A 1 99 ? -7.501 4.650 4.963 1.00 94.62 99 LEU A CA 1
ATOM 763 C C . LEU A 1 99 ? -6.084 4.425 5.503 1.00 94.62 99 LEU A C 1
ATOM 765 O O . LEU A 1 99 ? -5.741 4.914 6.581 1.00 94.62 99 LEU A O 1
ATOM 769 N N . SER A 1 100 ? -5.236 3.732 4.740 1.00 95.56 100 SER A N 1
ATOM 770 C CA . SER A 1 100 ? -3.797 3.694 4.996 1.00 95.56 100 SER A CA 1
ATOM 771 C C . SER A 1 100 ? -2.979 3.403 3.745 1.00 95.56 100 SER A C 1
ATOM 773 O O . SER A 1 100 ? -3.408 2.651 2.872 1.00 95.56 100 SER A O 1
ATOM 775 N N . TYR A 1 101 ? -1.750 3.905 3.726 1.00 94.50 101 TYR A N 1
ATOM 776 C CA . TYR A 1 101 ? -0.715 3.570 2.757 1.00 94.50 101 TYR A CA 1
ATOM 777 C C . TYR A 1 101 ? 0.506 3.019 3.487 1.00 94.50 101 TYR A C 1
ATOM 779 O O . TYR A 1 101 ? 1.068 3.689 4.353 1.00 94.50 101 TYR A O 1
ATOM 787 N N . PHE A 1 102 ? 0.909 1.802 3.142 1.00 95.88 102 PHE A N 1
ATOM 788 C CA . PHE A 1 102 ? 2.088 1.141 3.679 1.00 95.88 102 PHE A CA 1
ATOM 789 C C . PHE A 1 102 ? 3.019 0.825 2.507 1.00 95.88 102 PHE A C 1
ATOM 791 O O . PHE A 1 102 ? 2.672 0.005 1.666 1.00 95.88 102 PHE A O 1
ATOM 798 N N . ASN A 1 103 ? 4.192 1.457 2.457 1.00 93.75 103 ASN A N 1
ATOM 799 C CA . ASN A 1 103 ? 5.254 1.162 1.494 1.00 93.75 103 ASN A CA 1
ATOM 800 C C . ASN A 1 103 ? 6.413 0.416 2.155 1.00 93.75 103 ASN A C 1
ATOM 802 O O . ASN A 1 103 ? 6.786 0.723 3.293 1.00 93.75 103 ASN A O 1
ATOM 806 N N . LEU A 1 104 ? 6.999 -0.522 1.420 1.00 93.19 104 LEU A N 1
ATOM 807 C CA . LEU A 1 104 ? 8.120 -1.334 1.858 1.00 93.19 104 LEU A CA 1
ATOM 808 C C . LEU A 1 104 ? 9.144 -1.475 0.730 1.00 93.19 104 LEU A C 1
ATOM 810 O O . LEU A 1 104 ? 8.830 -1.918 -0.378 1.00 93.19 104 LEU A O 1
ATOM 814 N N . GLU A 1 105 ? 10.390 -1.147 1.045 1.00 92.19 105 GLU A N 1
ATOM 815 C CA . GLU A 1 105 ? 11.536 -1.554 0.246 1.00 92.19 105 GLU A CA 1
ATOM 816 C C . GLU A 1 105 ? 11.874 -3.010 0.580 1.00 92.19 105 GLU A C 1
ATOM 818 O O . GLU A 1 105 ? 12.039 -3.385 1.741 1.00 92.19 105 GLU A O 1
ATOM 823 N N . LEU A 1 106 ? 11.901 -3.853 -0.444 1.00 90.75 106 LEU A N 1
ATOM 824 C CA . LEU A 1 106 ? 12.148 -5.284 -0.336 1.00 90.75 106 LEU A CA 1
ATOM 825 C C . LEU A 1 106 ? 13.601 -5.590 -0.731 1.00 90.75 106 LEU A C 1
ATOM 827 O O . LEU A 1 106 ? 14.213 -4.832 -1.490 1.00 90.75 106 LEU A O 1
ATOM 831 N N . PRO A 1 107 ? 14.148 -6.741 -0.298 1.00 87.25 107 PRO A N 1
ATOM 832 C CA . PRO A 1 107 ? 15.435 -7.213 -0.790 1.00 87.25 107 PRO A CA 1
ATOM 833 C C . PRO A 1 107 ? 15.496 -7.266 -2.323 1.00 87.25 107 PRO A C 1
ATOM 835 O O . PRO A 1 107 ? 14.475 -7.435 -3.004 1.00 87.25 107 PRO A O 1
ATOM 838 N N . ASP A 1 108 ? 16.719 -7.162 -2.844 1.00 84.19 108 ASP A N 1
ATOM 839 C CA . ASP A 1 108 ? 17.040 -7.188 -4.277 1.00 84.19 108 ASP A CA 1
ATOM 840 C C . ASP A 1 108 ? 16.477 -5.997 -5.074 1.00 84.19 108 ASP A C 1
ATOM 842 O O . ASP A 1 108 ? 16.174 -6.118 -6.261 1.00 84.19 108 ASP A O 1
ATOM 846 N N . GLY A 1 109 ? 16.311 -4.840 -4.421 1.00 79.69 109 GLY A N 1
ATOM 847 C CA . GLY A 1 109 ? 15.839 -3.611 -5.071 1.00 79.69 109 GLY A CA 1
ATOM 848 C C . GLY A 1 109 ? 14.385 -3.695 -5.537 1.00 79.69 109 GLY A C 1
ATOM 849 O O . GLY A 1 109 ? 13.986 -3.022 -6.486 1.00 79.69 109 GLY A O 1
ATOM 850 N N . ARG A 1 110 ? 13.579 -4.559 -4.916 1.00 89.06 110 ARG A N 1
ATOM 851 C CA . ARG A 1 11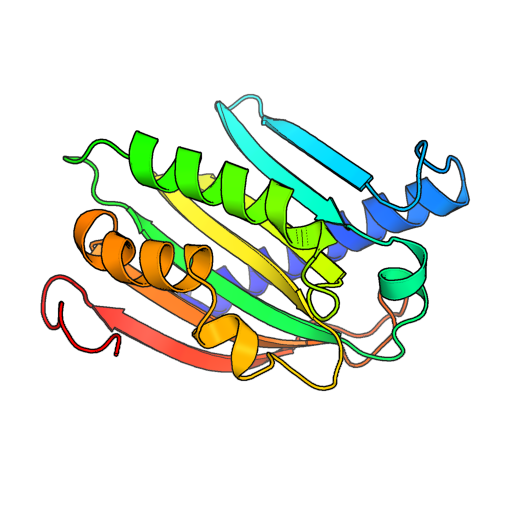0 ? 12.141 -4.635 -5.185 1.00 89.06 110 ARG A CA 1
ATOM 852 C C . ARG A 1 110 ? 11.391 -3.669 -4.280 1.00 89.06 110 ARG A C 1
ATOM 854 O O . ARG A 1 110 ? 11.843 -3.333 -3.192 1.00 89.06 110 ARG A O 1
ATOM 861 N N . TYR A 1 111 ? 10.203 -3.276 -4.712 1.00 91.44 111 TYR A N 1
ATOM 862 C CA . TYR A 1 111 ? 9.310 -2.430 -3.923 1.00 91.44 111 TYR A CA 1
ATOM 863 C C . TYR A 1 111 ? 7.941 -3.081 -3.838 1.00 91.44 111 TYR A C 1
ATOM 865 O O . TYR A 1 111 ? 7.487 -3.693 -4.809 1.00 91.44 111 TYR A O 1
ATOM 873 N N . GLY A 1 112 ? 7.306 -2.965 -2.677 1.00 94.06 112 GLY A N 1
ATOM 874 C CA . GLY A 1 112 ? 5.977 -3.490 -2.406 1.00 94.06 112 GLY A CA 1
ATOM 875 C C . GLY A 1 112 ? 5.168 -2.495 -1.589 1.00 94.06 112 GLY A C 1
ATOM 876 O O . GLY A 1 112 ? 5.692 -1.899 -0.651 1.00 94.06 112 GLY A O 1
ATOM 877 N N . ASN A 1 113 ? 3.885 -2.337 -1.902 1.00 95.12 113 ASN A N 1
ATOM 878 C CA . ASN A 1 113 ? 2.980 -1.573 -1.053 1.00 95.12 113 ASN A CA 1
ATOM 879 C C . ASN A 1 113 ? 1.695 -2.335 -0.706 1.00 95.12 113 ASN A C 1
ATOM 881 O O . ASN A 1 113 ? 1.303 -3.299 -1.366 1.00 95.12 113 ASN A O 1
ATOM 885 N N . LEU A 1 114 ? 1.045 -1.872 0.359 1.00 96.94 114 LEU A N 1
ATOM 886 C CA . LEU A 1 114 ? -0.308 -2.227 0.746 1.00 96.94 114 LEU A CA 1
ATOM 887 C C . LEU A 1 114 ? -1.078 -0.939 1.023 1.00 96.94 114 LEU A C 1
ATOM 889 O O . LEU A 1 114 ? -0.777 -0.193 1.955 1.00 96.94 114 LEU A O 1
ATOM 893 N N . VAL A 1 115 ? -2.110 -0.707 0.226 1.00 94.44 115 VAL A N 1
ATOM 894 C CA . VAL A 1 115 ? -3.079 0.365 0.428 1.00 94.44 115 VAL A CA 1
ATOM 895 C C . VAL A 1 115 ? -4.364 -0.255 0.953 1.00 94.44 115 VAL A C 1
ATOM 897 O O . VAL A 1 115 ? -4.903 -1.174 0.330 1.00 94.44 115 VAL A O 1
ATOM 900 N N . LEU A 1 116 ? -4.844 0.238 2.094 1.00 95.88 116 LEU A N 1
ATOM 901 C CA . LEU A 1 116 ? -6.153 -0.109 2.638 1.00 95.88 116 LEU A CA 1
ATOM 902 C C . LEU A 1 116 ? -7.119 1.012 2.284 1.00 95.88 116 LEU A C 1
ATOM 904 O O . LEU A 1 116 ? -6.859 2.179 2.582 1.00 95.88 116 LEU A O 1
ATOM 908 N N . CYS A 1 117 ? -8.225 0.647 1.655 1.00 93.88 117 CYS A N 1
ATOM 909 C CA . CYS A 1 117 ? -9.231 1.578 1.181 1.00 93.88 117 CYS A CA 1
ATOM 910 C C . CYS A 1 117 ? -10.598 1.259 1.783 1.00 93.88 117 CYS A C 1
ATOM 912 O O . CYS A 1 117 ? -10.893 0.108 2.128 1.00 93.88 117 CYS A O 1
ATOM 914 N N . ALA A 1 118 ? -11.451 2.278 1.836 1.00 91.56 118 ALA A N 1
ATOM 915 C CA . ALA A 1 118 ? -12.868 2.115 2.126 1.00 91.56 118 ALA A CA 1
ATOM 916 C C . ALA A 1 118 ? -13.536 1.131 1.129 1.00 91.56 118 ALA A C 1
ATOM 918 O O . ALA A 1 118 ? -13.067 0.980 -0.009 1.00 91.56 118 ALA A O 1
ATOM 919 N N . PRO A 1 119 ? -14.620 0.441 1.532 1.00 80.62 119 PRO A N 1
ATOM 920 C CA . PRO A 1 119 ? -15.287 -0.577 0.713 1.00 80.62 119 PRO A CA 1
ATOM 921 C C . PRO A 1 119 ? -15.822 -0.063 -0.624 1.00 80.62 119 PRO A C 1
ATOM 923 O O . PRO A 1 119 ? -15.802 -0.802 -1.608 1.00 80.62 119 PRO A O 1
ATOM 926 N N . ASP A 1 120 ? -16.207 1.214 -0.684 1.00 75.50 120 ASP A N 1
ATOM 927 C CA . ASP A 1 120 ? -16.748 1.869 -1.885 1.00 75.50 120 ASP A CA 1
ATOM 928 C C . ASP A 1 120 ? -15.726 1.960 -3.041 1.00 75.50 120 ASP A C 1
ATOM 930 O O . ASP A 1 120 ? -16.057 2.350 -4.163 1.00 75.50 120 ASP A O 1
ATOM 934 N N . GLY A 1 121 ? -14.486 1.526 -2.793 1.00 62.69 121 GLY A N 1
ATOM 935 C CA . GLY A 1 121 ? -13.441 1.351 -3.787 1.00 62.69 121 GLY A CA 1
ATOM 936 C C . GLY A 1 121 ? -12.710 2.647 -4.119 1.00 62.69 121 GLY A C 1
ATOM 937 O O . GLY A 1 121 ? -12.820 3.655 -3.429 1.00 62.69 121 GLY A O 1
ATOM 938 N N . VAL A 1 122 ? -11.906 2.602 -5.184 1.00 68.69 122 VAL A N 1
ATOM 939 C CA . VAL A 1 122 ? -11.125 3.751 -5.664 1.00 68.69 122 VAL A CA 1
ATOM 940 C C . VAL A 1 122 ? -12.032 4.655 -6.511 1.00 68.69 122 VAL A C 1
ATOM 942 O O . VAL A 1 122 ? -12.422 4.227 -7.605 1.00 68.69 122 VAL A O 1
ATOM 945 N N . PRO A 1 123 ? -12.340 5.894 -6.081 1.00 66.94 123 PRO A N 1
ATOM 946 C CA . PRO A 1 123 ? -13.136 6.833 -6.858 1.00 66.94 123 PRO A CA 1
ATOM 947 C C . PRO A 1 123 ? -12.483 7.127 -8.211 1.00 66.94 123 PRO A C 1
ATOM 949 O O . PRO A 1 123 ? -11.257 7.156 -8.344 1.00 66.94 123 PRO A O 1
ATOM 952 N N . SER A 1 124 ? -13.296 7.415 -9.226 1.00 65.06 124 SER A N 1
ATOM 953 C CA . SER A 1 124 ? -12.796 7.850 -10.538 1.00 65.06 124 SER A CA 1
ATOM 954 C C . SER A 1 124 ? -11.933 9.115 -10.443 1.00 65.06 124 SER A C 1
ATOM 956 O O . SER A 1 124 ? -10.951 9.232 -11.176 1.00 65.06 124 SER A O 1
ATOM 958 N N . SER A 1 125 ? -12.233 10.011 -9.498 1.00 63.06 125 SER A N 1
ATOM 959 C CA . SER A 1 125 ? -11.457 11.228 -9.230 1.00 63.06 125 SER A CA 1
ATOM 960 C C . SER A 1 125 ? -10.013 10.945 -8.813 1.00 63.06 125 SER A C 1
ATOM 962 O O . SER A 1 125 ? -9.128 11.722 -9.156 1.00 63.06 125 SER A O 1
ATOM 964 N N . TRP A 1 126 ? -9.734 9.814 -8.157 1.00 68.94 126 TRP A N 1
ATOM 965 C CA . TRP A 1 126 ? -8.362 9.439 -7.811 1.00 68.94 126 TRP A CA 1
ATOM 966 C C . TRP A 1 126 ? -7.535 9.042 -9.027 1.00 68.94 126 TRP A C 1
ATOM 968 O O . TRP A 1 126 ? -6.356 9.369 -9.117 1.00 68.94 126 TRP A O 1
ATOM 978 N N . ARG A 1 127 ? -8.156 8.375 -10.007 1.00 62.75 127 ARG A N 1
ATOM 979 C CA . ARG A 1 127 ? -7.467 8.037 -11.260 1.00 62.75 127 ARG A CA 1
ATOM 980 C C . ARG A 1 127 ? -7.030 9.291 -12.010 1.00 62.75 127 ARG A C 1
ATOM 982 O O . ARG A 1 127 ? -5.983 9.266 -12.643 1.00 62.75 127 ARG A O 1
ATOM 989 N N . ALA A 1 128 ? -7.818 10.359 -11.893 1.00 60.47 128 ALA A N 1
ATOM 990 C CA . ALA A 1 128 ? -7.535 11.674 -12.451 1.00 60.47 128 ALA A CA 1
ATOM 991 C C . ALA A 1 128 ? -6.635 12.542 -11.553 1.00 60.47 128 ALA A C 1
ATOM 993 O O . ALA A 1 128 ? -6.309 13.660 -11.937 1.00 60.47 128 ALA A O 1
ATOM 994 N N . HIS A 1 129 ? -6.230 12.063 -10.371 1.00 72.06 129 HIS A N 1
ATOM 995 C CA . HIS A 1 129 ? -5.365 12.830 -9.484 1.00 72.06 129 HIS A CA 1
ATOM 996 C C . HIS A 1 129 ? -3.967 12.967 -10.100 1.00 72.06 129 HIS A C 1
ATOM 998 O O . HIS A 1 129 ? -3.363 11.977 -10.530 1.00 72.06 129 HIS A O 1
ATOM 1004 N N . ASP A 1 130 ? -3.424 14.185 -10.112 1.00 77.56 130 ASP A N 1
ATOM 1005 C CA . ASP A 1 130 ? -2.157 14.500 -10.781 1.00 77.56 130 ASP A CA 1
ATOM 1006 C C . ASP A 1 130 ? -0.991 13.646 -10.270 1.00 77.56 130 ASP A C 1
ATOM 1008 O O . ASP A 1 130 ? -0.168 13.179 -11.057 1.00 77.56 130 ASP A O 1
ATOM 1012 N N . LEU A 1 131 ? -0.924 13.398 -8.956 1.00 77.94 131 LEU A N 1
ATOM 1013 C CA . LEU A 1 131 ? 0.133 12.563 -8.371 1.00 77.94 131 LEU A CA 1
ATOM 1014 C C . LEU A 1 131 ? 0.024 11.099 -8.808 1.00 77.94 131 LEU A C 1
ATOM 1016 O O . LEU A 1 131 ? 1.036 10.485 -9.139 1.00 77.94 131 LEU A O 1
ATOM 1020 N N . HIS A 1 132 ? -1.197 10.559 -8.873 1.00 77.62 132 HIS A N 1
ATOM 1021 C CA . HIS A 1 132 ? -1.432 9.198 -9.348 1.00 77.62 132 HIS A CA 1
ATOM 1022 C C . HIS A 1 132 ? -1.053 9.075 -10.831 1.00 77.62 132 HIS A C 1
ATOM 1024 O O . HIS A 1 132 ? -0.321 8.165 -11.213 1.00 77.62 132 HIS A O 1
ATOM 1030 N N . SER A 1 133 ? -1.468 10.042 -11.655 1.00 80.56 133 SER A N 1
ATOM 1031 C CA . SER A 1 133 ? -1.137 10.084 -13.085 1.00 80.56 133 SER A CA 1
ATOM 1032 C C . SER A 1 133 ? 0.373 10.171 -13.329 1.00 80.56 133 SER A C 1
ATOM 1034 O O . SER A 1 133 ? 0.903 9.484 -14.201 1.00 80.56 133 SER A O 1
ATOM 1036 N N . ARG A 1 134 ? 1.096 10.964 -12.526 1.00 82.56 134 ARG A N 1
ATOM 1037 C CA . ARG A 1 134 ? 2.564 11.049 -12.589 1.00 82.56 134 ARG A CA 1
ATOM 1038 C C . ARG A 1 134 ? 3.241 9.741 -12.186 1.00 82.56 134 ARG A C 1
ATOM 1040 O O . ARG A 1 134 ? 4.201 9.352 -12.844 1.00 82.56 134 ARG A O 1
ATOM 1047 N N . ALA A 1 135 ? 2.740 9.052 -11.159 1.00 82.19 135 ALA A N 1
ATOM 1048 C CA . ALA A 1 135 ? 3.318 7.786 -10.701 1.00 82.19 135 ALA A CA 1
ATOM 1049 C C . ALA A 1 135 ? 3.182 6.716 -11.782 1.00 82.19 135 ALA A C 1
ATOM 1051 O O . ALA A 1 135 ? 4.147 6.034 -12.121 1.00 82.19 135 ALA A O 1
ATOM 1052 N N . VAL A 1 136 ? 1.999 6.654 -12.394 1.00 81.69 136 VAL A N 1
ATOM 1053 C CA . VAL A 1 136 ? 1.719 5.784 -13.535 1.00 81.69 136 VAL A CA 1
ATOM 1054 C C . VAL A 1 136 ? 2.636 6.102 -14.720 1.00 81.69 136 VAL A C 1
ATOM 1056 O O . VAL A 1 136 ? 3.226 5.191 -15.292 1.00 81.69 136 VAL A O 1
ATOM 1059 N N . ALA A 1 137 ? 2.809 7.381 -15.065 1.00 85.06 137 ALA A N 1
ATOM 1060 C CA . ALA A 1 137 ? 3.656 7.788 -16.187 1.00 85.06 137 ALA A CA 1
ATOM 1061 C C . ALA A 1 137 ? 5.154 7.509 -15.960 1.00 85.06 137 ALA A C 1
ATOM 1063 O O . ALA A 1 137 ? 5.888 7.274 -16.921 1.00 85.06 137 ALA A O 1
ATOM 1064 N N . LEU A 1 138 ? 5.618 7.539 -14.708 1.00 87.00 138 LEU A N 1
ATOM 1065 C CA . LEU A 1 138 ? 7.008 7.242 -14.361 1.00 87.00 138 LEU A CA 1
ATOM 1066 C C . LEU A 1 138 ? 7.288 5.740 -14.289 1.00 87.00 138 LEU A C 1
ATOM 1068 O O . LEU A 1 138 ? 8.395 5.330 -14.634 1.00 87.00 138 LEU A O 1
ATOM 1072 N N . ALA A 1 139 ? 6.312 4.913 -13.910 1.00 87.81 139 ALA A N 1
ATOM 1073 C CA . ALA A 1 139 ? 6.528 3.490 -13.653 1.00 87.81 139 ALA A CA 1
ATOM 1074 C C . ALA A 1 139 ? 7.316 2.735 -14.756 1.00 87.81 139 ALA A C 1
ATOM 10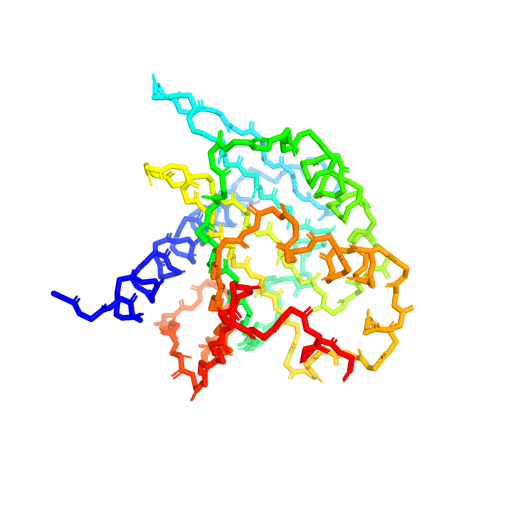76 O O . ALA A 1 139 ? 8.275 2.049 -14.395 1.00 87.81 139 ALA A O 1
ATOM 1077 N N . PRO A 1 140 ? 7.054 2.903 -16.073 1.00 89.00 140 PRO A N 1
ATOM 1078 C CA . PRO A 1 140 ? 7.828 2.216 -17.116 1.00 89.00 140 PRO A CA 1
ATOM 1079 C C . PRO A 1 140 ? 9.327 2.545 -17.133 1.00 89.00 140 PRO A C 1
ATOM 1081 O O . PRO A 1 140 ? 10.149 1.721 -17.536 1.00 89.00 140 PRO A O 1
ATOM 1084 N N . ARG A 1 141 ? 9.694 3.756 -16.696 1.00 90.06 141 ARG A N 1
ATOM 1085 C CA . ARG A 1 141 ? 11.087 4.223 -16.655 1.00 90.06 141 ARG A CA 1
ATOM 1086 C C . ARG A 1 141 ? 11.849 3.702 -15.444 1.00 90.06 141 ARG A C 1
ATOM 1088 O O . ARG A 1 141 ? 13.069 3.660 -15.493 1.00 90.06 141 ARG A O 1
ATOM 1095 N N . HIS A 1 142 ? 11.143 3.311 -14.387 1.00 91.31 142 HIS A N 1
ATOM 1096 C CA . HIS A 1 142 ? 11.747 2.872 -13.130 1.00 91.31 142 HIS A CA 1
ATOM 1097 C C . HIS A 1 142 ? 11.653 1.360 -12.920 1.00 91.31 142 HIS A C 1
ATOM 1099 O O . HIS A 1 142 ? 12.486 0.786 -12.227 1.00 91.31 142 HIS A O 1
ATOM 1105 N N . TYR A 1 143 ? 10.697 0.678 -13.545 1.00 92.12 143 TYR A N 1
ATOM 1106 C CA . TYR A 1 143 ? 10.500 -0.755 -13.349 1.00 92.12 143 TYR A CA 1
ATOM 1107 C C . TYR A 1 143 ? 10.626 -1.530 -14.662 1.00 92.12 143 TYR A C 1
ATOM 1109 O O . TYR A 1 143 ? 10.194 -1.064 -15.715 1.00 92.12 143 TYR A O 1
ATOM 1117 N N . HIS A 1 144 ? 11.196 -2.735 -14.590 1.00 92.38 144 HIS A N 1
ATOM 1118 C CA . HIS A 1 144 ? 11.140 -3.725 -15.674 1.00 92.38 144 HIS A CA 1
ATOM 1119 C C . HIS A 1 144 ? 9.740 -4.325 -15.784 1.00 92.38 144 HIS A C 1
ATOM 1121 O O . HIS A 1 144 ? 9.168 -4.461 -16.862 1.00 92.38 144 HIS A O 1
ATOM 1127 N N . SER A 1 145 ? 9.159 -4.655 -14.633 1.00 92.88 145 SER A N 1
ATOM 1128 C CA . SER A 1 145 ? 7.825 -5.226 -14.529 1.00 92.88 145 SER A CA 1
ATOM 1129 C C . SER A 1 145 ? 7.140 -4.761 -13.251 1.00 92.88 145 SER A C 1
ATOM 1131 O O . SER A 1 145 ? 7.794 -4.375 -12.276 1.00 92.88 145 SER A O 1
ATOM 1133 N N . ALA A 1 146 ? 5.812 -4.813 -13.250 1.00 93.44 146 ALA A N 1
ATOM 1134 C CA . ALA A 1 146 ? 5.017 -4.600 -12.053 1.00 93.44 146 ALA A CA 1
ATOM 1135 C C . ALA A 1 146 ? 3.837 -5.564 -11.981 1.00 93.44 146 ALA A C 1
ATOM 1137 O O . ALA A 1 146 ? 3.314 -6.040 -12.992 1.00 93.44 146 ALA A O 1
ATOM 1138 N N . ARG A 1 147 ? 3.385 -5.821 -10.759 1.00 95.00 147 ARG A N 1
ATOM 1139 C CA . ARG A 1 147 ? 2.137 -6.522 -10.473 1.00 95.00 147 ARG A CA 1
ATOM 1140 C C . ARG A 1 147 ? 1.259 -5.633 -9.617 1.00 95.00 147 ARG A C 1
ATOM 1142 O O . ARG A 1 147 ? 1.723 -5.037 -8.650 1.00 95.00 147 ARG A O 1
ATOM 1149 N N . LEU A 1 148 ? -0.006 -5.534 -10.005 1.00 94.56 148 LEU A N 1
ATOM 1150 C CA . LEU A 1 148 ? -1.028 -4.816 -9.262 1.00 94.56 148 LEU A CA 1
ATOM 1151 C C . LEU A 1 148 ? -2.071 -5.812 -8.770 1.00 94.56 148 LEU A C 1
ATOM 1153 O O . LEU A 1 148 ? -2.869 -6.342 -9.549 1.00 94.56 148 LEU A O 1
ATOM 1157 N N . HIS A 1 149 ? -2.065 -6.046 -7.471 1.00 96.00 149 HIS A N 1
ATOM 1158 C CA . HIS A 1 149 ? -3.005 -6.904 -6.780 1.00 96.00 149 HIS A CA 1
ATOM 1159 C C . HIS A 1 149 ? -4.181 -6.082 -6.269 1.00 96.00 149 HIS A C 1
ATOM 1161 O O . HIS A 1 149 ? -4.013 -4.982 -5.742 1.00 96.00 149 HIS A O 1
ATOM 1167 N N . ARG A 1 150 ? -5.383 -6.638 -6.397 1.00 95.50 150 ARG A N 1
ATOM 1168 C CA . ARG A 1 150 ? -6.569 -6.160 -5.688 1.00 95.50 150 ARG A CA 1
ATOM 1169 C C . ARG A 1 150 ? -7.097 -7.267 -4.812 1.00 95.50 150 ARG A C 1
ATOM 1171 O O . ARG A 1 150 ? -7.212 -8.408 -5.266 1.00 95.50 150 ARG A O 1
ATOM 1178 N N . GLY A 1 151 ? -7.456 -6.919 -3.592 1.00 95.62 151 GLY A N 1
ATOM 1179 C CA . GLY A 1 151 ? -7.986 -7.853 -2.620 1.00 95.62 151 GLY A CA 1
ATOM 1180 C C . GLY A 1 151 ? -9.006 -7.208 -1.700 1.00 95.62 151 GLY A C 1
ATOM 1181 O O . GLY A 1 151 ? -9.521 -6.119 -1.965 1.00 95.62 151 GLY A O 1
ATOM 1182 N N . ALA A 1 152 ? -9.316 -7.923 -0.629 1.00 96.19 152 ALA A N 1
ATOM 1183 C CA . ALA A 1 152 ? -10.162 -7.439 0.446 1.00 96.19 152 ALA A CA 1
ATOM 1184 C C . ALA A 1 152 ? -9.747 -8.065 1.780 1.00 96.19 152 ALA A C 1
ATOM 1186 O O . ALA A 1 152 ? -9.144 -9.141 1.803 1.00 96.19 152 ALA A O 1
ATOM 1187 N N . VAL A 1 153 ? -10.122 -7.398 2.867 1.00 97.06 153 VAL A N 1
ATOM 1188 C CA . VAL A 1 153 ? -10.140 -7.946 4.224 1.00 97.06 153 VAL A CA 1
ATOM 1189 C C . VAL A 1 153 ? -11.596 -7.933 4.673 1.00 97.06 153 VAL A C 1
ATOM 1191 O O . VAL A 1 153 ? -12.185 -6.867 4.838 1.00 97.06 153 VAL A O 1
ATOM 1194 N N . GLY A 1 154 ? -12.186 -9.119 4.835 1.00 94.75 154 GLY A N 1
ATOM 1195 C CA . GLY A 1 154 ? -13.605 -9.294 5.184 1.00 94.75 154 GLY A CA 1
ATOM 1196 C C 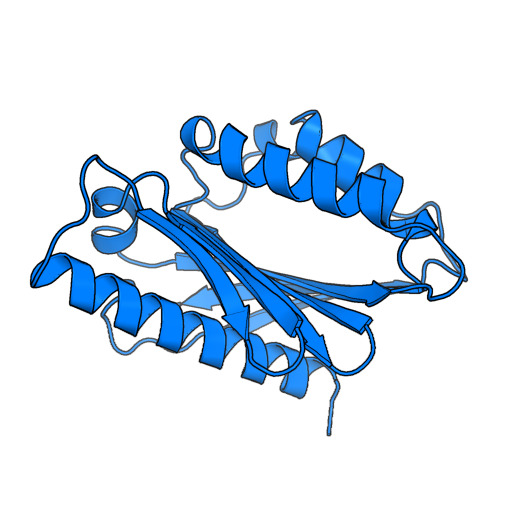. GLY A 1 154 ? -13.919 -9.036 6.660 1.00 94.75 154 GLY A C 1
ATOM 1197 O O . GLY A 1 154 ? -14.711 -9.762 7.255 1.00 94.75 154 GLY A O 1
ATOM 1198 N N . SER A 1 155 ? -13.232 -8.080 7.282 1.00 94.88 155 SER A N 1
ATOM 1199 C CA . SER A 1 155 ? -13.432 -7.679 8.672 1.00 94.88 155 SER A CA 1
ATOM 1200 C C . SER A 1 155 ? -12.932 -6.251 8.896 1.00 94.88 155 SER A C 1
ATOM 1202 O O . SER A 1 155 ? -12.129 -5.763 8.092 1.00 94.88 155 SER A O 1
ATOM 1204 N N . PRO A 1 156 ? -13.268 -5.634 10.044 1.00 96.56 156 PRO A N 1
ATOM 1205 C CA . PRO A 1 156 ? -12.579 -4.434 10.496 1.00 96.56 156 PRO A CA 1
ATOM 1206 C C . PRO A 1 156 ? -11.075 -4.670 10.624 1.00 96.56 156 PRO A C 1
ATOM 1208 O O . PRO A 1 156 ? -10.640 -5.825 10.751 1.00 96.56 156 PRO A O 1
ATOM 1211 N N . LEU A 1 157 ? -10.280 -3.591 10.650 1.00 97.38 157 LEU A N 1
ATOM 1212 C CA . LEU A 1 157 ? -8.815 -3.689 10.704 1.00 97.38 157 LEU A CA 1
ATOM 1213 C C . LEU A 1 157 ? -8.353 -4.626 11.828 1.00 97.38 157 LEU A C 1
ATOM 1215 O O . LEU A 1 157 ? -7.548 -5.517 11.582 1.00 97.38 157 LEU A O 1
ATOM 1219 N N . LEU A 1 158 ? -8.889 -4.459 13.041 1.00 97.38 158 LEU A N 1
ATOM 1220 C CA . LEU A 1 158 ? -8.511 -5.247 14.222 1.00 97.38 158 LEU A CA 1
ATOM 1221 C C . LEU A 1 158 ? -9.240 -6.597 14.344 1.00 97.38 158 LEU A C 1
ATOM 1223 O O . LEU A 1 158 ? -9.035 -7.311 15.326 1.00 97.38 158 LEU A O 1
ATOM 1227 N N . GLY A 1 159 ? -10.088 -6.945 13.374 1.00 95.12 159 GLY A N 1
ATOM 1228 C CA . GLY A 1 159 ? -10.769 -8.236 13.309 1.00 95.12 159 GLY A CA 1
ATOM 1229 C C . GLY A 1 159 ? -9.857 -9.379 12.852 1.00 95.12 159 GLY A C 1
ATOM 1230 O O . GLY A 1 159 ? -8.685 -9.182 12.539 1.00 95.12 159 GLY A O 1
ATOM 1231 N N . ALA A 1 160 ? -10.418 -10.590 12.794 1.00 93.12 160 ALA A N 1
ATOM 1232 C CA . ALA A 1 160 ? -9.699 -11.814 12.423 1.00 93.12 160 ALA A CA 1
ATOM 1233 C C . ALA A 1 160 ? -9.732 -12.133 10.914 1.00 93.12 160 ALA A C 1
ATOM 1235 O O . ALA A 1 160 ? -9.271 -13.195 10.505 1.00 93.12 160 ALA A O 1
ATOM 1236 N N . GLY A 1 161 ? -10.307 -11.260 10.078 1.00 94.12 161 GLY A N 1
ATOM 1237 C CA . GLY A 1 161 ? -10.409 -11.497 8.640 1.00 94.12 161 GLY A CA 1
ATOM 1238 C C . GLY A 1 161 ? -9.035 -11.530 7.977 1.00 94.12 161 GLY A C 1
ATOM 1239 O O . GLY A 1 161 ? -8.164 -10.718 8.286 1.00 94.12 161 GLY A O 1
ATOM 1240 N N . GLU A 1 162 ? -8.828 -12.454 7.051 1.00 95.69 162 GLU A N 1
ATOM 1241 C CA . GLU A 1 162 ? -7.584 -12.517 6.288 1.00 95.69 162 GLU A CA 1
ATOM 1242 C C . GLU A 1 162 ? -7.632 -11.616 5.052 1.00 95.69 162 GLU A C 1
ATOM 1244 O O . GLU A 1 162 ? -8.699 -11.325 4.503 1.00 95.69 162 GLU A O 1
ATOM 1249 N N . LEU A 1 163 ? -6.450 -11.211 4.581 1.00 97.50 163 LEU A N 1
ATOM 1250 C CA . LEU A 1 163 ? -6.303 -10.595 3.269 1.00 97.50 163 LEU A CA 1
ATOM 1251 C C . LEU A 1 163 ? -6.411 -11.668 2.185 1.00 97.50 163 LEU A C 1
ATOM 1253 O O . LEU A 1 163 ? -5.591 -12.591 2.109 1.00 97.50 163 LEU A O 1
ATOM 1257 N N . VAL A 1 164 ? -7.398 -11.497 1.306 1.00 96.75 164 VAL A N 1
ATOM 1258 C CA . VAL A 1 164 ? -7.639 -12.375 0.158 1.00 96.75 164 VAL A CA 1
ATOM 1259 C C . VAL A 1 164 ? -7.443 -11.594 -1.134 1.00 96.75 164 VAL A C 1
ATOM 1261 O O . VAL A 1 164 ? -8.124 -10.595 -1.380 1.00 96.75 164 VAL A O 1
ATOM 1264 N N . LEU A 1 165 ? -6.527 -12.064 -1.985 1.00 96.62 165 LEU A N 1
ATOM 1265 C CA . LEU A 1 165 ? -6.357 -11.525 -3.332 1.00 96.62 165 LEU A CA 1
ATOM 1266 C C . LEU A 1 165 ? -7.510 -11.976 -4.230 1.00 96.62 165 LEU A C 1
ATOM 1268 O O . LEU A 1 165 ? -7.846 -13.155 -4.283 1.00 96.62 165 LEU A O 1
ATOM 1272 N N . ARG A 1 166 ? -8.099 -11.025 -4.954 1.00 95.38 166 ARG A N 1
ATOM 1273 C CA . ARG A 1 166 ? -9.188 -11.258 -5.912 1.00 95.38 166 ARG A CA 1
ATOM 1274 C C . ARG A 1 166 ? -8.681 -11.256 -7.346 1.00 95.38 166 ARG A C 1
ATOM 1276 O O . ARG A 1 166 ? -9.069 -12.104 -8.140 1.00 95.38 166 ARG A O 1
ATOM 1283 N N . THR A 1 167 ? -7.824 -10.297 -7.690 1.00 95.31 167 THR A N 1
ATOM 1284 C CA . THR A 1 167 ? -7.292 -10.154 -9.052 1.00 95.31 167 THR A CA 1
ATOM 1285 C C . THR A 1 167 ? -5.852 -9.675 -9.025 1.00 95.31 167 THR A C 1
ATOM 1287 O O . THR A 1 167 ? -5.508 -8.835 -8.195 1.00 95.31 167 THR A O 1
ATOM 1290 N N . THR A 1 168 ? -5.062 -10.115 -9.999 1.00 95.62 168 THR A N 1
ATOM 1291 C CA . THR A 1 168 ? -3.715 -9.600 -10.254 1.00 95.62 168 THR A CA 1
ATOM 1292 C C . THR A 1 168 ? -3.632 -9.148 -11.700 1.00 95.62 168 THR A C 1
ATOM 1294 O O . THR A 1 168 ? -3.986 -9.901 -12.606 1.00 95.62 168 THR A O 1
ATOM 1297 N N . ARG A 1 169 ? -3.165 -7.920 -11.919 1.00 93.50 169 ARG A N 1
ATOM 1298 C CA . ARG A 1 169 ? -2.771 -7.433 -13.239 1.00 93.50 169 ARG A CA 1
ATOM 1299 C C . ARG A 1 169 ? -1.250 -7.422 -13.324 1.00 93.50 169 ARG A C 1
ATOM 1301 O O . ARG A 1 169 ? -0.590 -6.981 -12.387 1.00 93.50 169 ARG A O 1
ATOM 1308 N N . TYR A 1 170 ? -0.728 -7.899 -14.443 1.00 93.12 170 TYR A N 1
ATOM 1309 C CA . TYR A 1 170 ? 0.699 -7.950 -14.731 1.00 93.12 170 TYR A CA 1
ATOM 1310 C C . TYR A 1 170 ? 1.049 -6.887 -15.757 1.00 93.12 170 TYR A C 1
ATOM 1312 O O . TYR A 1 170 ? 0.270 -6.637 -16.676 1.00 93.12 170 TYR A O 1
ATOM 1320 N N . PHE A 1 171 ? 2.224 -6.300 -15.591 1.00 90.50 171 PHE A N 1
ATOM 1321 C CA . PHE A 1 171 ? 2.787 -5.323 -16.500 1.00 90.50 171 PHE A CA 1
ATOM 1322 C C . PHE A 1 171 ? 4.228 -5.708 -16.796 1.00 90.50 171 PHE A C 1
ATOM 1324 O O . PHE A 1 171 ? 5.023 -5.902 -15.874 1.00 90.50 171 PHE A O 1
ATOM 1331 N N . ASP A 1 172 ? 4.542 -5.800 -18.080 1.00 91.69 172 ASP A N 1
ATOM 1332 C CA . ASP A 1 172 ? 5.893 -5.960 -18.598 1.00 91.69 172 ASP A CA 1
ATOM 1333 C C . ASP A 1 172 ? 6.240 -4.674 -19.350 1.00 91.69 172 ASP A C 1
ATOM 1335 O O . ASP A 1 172 ? 5.752 -4.428 -20.453 1.00 91.69 172 ASP A O 1
ATOM 1339 N N . PHE A 1 173 ? 7.031 -3.814 -18.716 1.00 89.25 173 PHE A N 1
ATOM 1340 C CA . PHE A 1 173 ? 7.374 -2.509 -19.273 1.00 89.25 173 PHE A CA 1
ATOM 1341 C C . PHE A 1 173 ? 8.460 -2.591 -20.343 1.00 89.25 173 PHE A C 1
ATOM 1343 O O . PHE A 1 173 ? 8.605 -1.651 -21.121 1.00 89.25 173 PHE A O 1
ATOM 1350 N N . ASP A 1 174 ? 9.205 -3.697 -20.400 1.00 87.38 174 ASP A N 1
ATOM 1351 C CA . ASP A 1 174 ? 10.186 -3.931 -21.457 1.00 87.38 174 ASP A CA 1
ATOM 1352 C C . ASP A 1 174 ? 9.495 -4.308 -22.777 1.00 87.38 174 ASP A C 1
ATOM 1354 O O . ASP A 1 174 ? 10.017 -4.015 -23.854 1.00 87.38 174 ASP A O 1
ATOM 1358 N N . ARG A 1 175 ? 8.305 -4.923 -22.710 1.00 80.69 175 ARG A N 1
ATOM 1359 C CA . ARG A 1 175 ? 7.517 -5.309 -23.894 1.00 80.69 175 ARG A CA 1
ATOM 1360 C C . ARG A 1 175 ? 6.405 -4.331 -24.246 1.00 80.69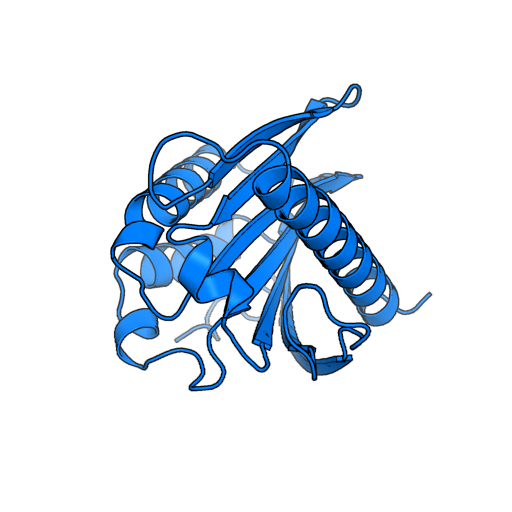 175 ARG A C 1
ATOM 1362 O O . ARG A 1 175 ? 6.161 -4.092 -25.426 1.00 80.69 175 ARG A O 1
ATOM 1369 N N . GLU A 1 176 ? 5.720 -3.783 -23.247 1.00 71.19 176 GLU A N 1
ATOM 1370 C CA . GLU A 1 176 ? 4.484 -3.016 -23.431 1.00 71.19 176 GLU A CA 1
ATOM 1371 C C . GLU A 1 176 ? 4.497 -1.708 -22.615 1.00 71.19 176 GLU A C 1
ATOM 1373 O O . GLU A 1 176 ? 3.690 -1.517 -21.700 1.00 71.19 176 GLU A O 1
ATOM 1378 N N . PRO A 1 177 ? 5.385 -0.752 -22.945 1.00 61.38 177 PRO A N 1
ATOM 1379 C CA . PRO A 1 177 ? 5.542 0.481 -22.171 1.00 61.38 177 PRO A CA 1
ATOM 1380 C C . PRO A 1 177 ? 4.310 1.412 -22.199 1.00 61.38 177 PRO A C 1
ATOM 1382 O O . PRO A 1 177 ? 4.264 2.369 -21.430 1.00 61.38 177 PRO A O 1
ATOM 1385 N N . SER A 1 178 ? 3.315 1.163 -23.064 1.00 54.84 178 SER A N 1
ATOM 1386 C CA . SER A 1 178 ? 2.187 2.068 -23.345 1.00 54.84 178 SER A CA 1
ATOM 1387 C C . SER A 1 178 ? 0.807 1.637 -22.813 1.00 54.84 178 SER A C 1
ATOM 1389 O O . SER A 1 178 ? -0.138 2.410 -22.947 1.00 54.84 178 SER A O 1
ATOM 1391 N N . LEU A 1 179 ? 0.644 0.466 -22.181 1.00 51.59 179 LEU A N 1
ATOM 1392 C CA . LEU A 1 179 ? -0.681 -0.065 -21.774 1.00 51.59 179 LEU A CA 1
ATOM 1393 C C . LEU A 1 179 ? -1.256 0.501 -20.451 1.00 51.59 179 LEU A C 1
ATOM 1395 O O . LEU A 1 179 ? -2.085 -0.133 -19.796 1.00 51.59 179 LEU A O 1
ATOM 1399 N N . TRP A 1 180 ? -0.829 1.699 -20.049 1.00 53.47 180 TRP A N 1
ATOM 1400 C CA . TRP A 1 180 ? -1.167 2.311 -18.756 1.00 53.47 180 TRP A CA 1
ATOM 1401 C C . TRP A 1 180 ? -2.205 3.446 -18.796 1.00 53.47 180 TRP A C 1
ATOM 1403 O O . TRP A 1 180 ? -2.509 3.994 -17.735 1.00 53.47 180 TRP A O 1
ATOM 1413 N N . LEU A 1 181 ? -2.760 3.786 -19.968 1.00 43.25 181 LEU A N 1
ATOM 1414 C CA . LEU A 1 181 ? -3.828 4.791 -20.115 1.00 43.25 181 LEU A CA 1
ATOM 1415 C C . LEU A 1 181 ? -5.229 4.168 -20.027 1.00 43.25 181 LEU A C 1
ATOM 1417 O O . LEU A 1 181 ? -5.488 3.184 -20.756 1.00 43.25 181 LEU A O 1
#

Sequence (181 aa):
MDVVAQDAAVMRDMLERMRALARGWLESPPKGPGALVRETDAAGLRTWIRAPNRSALLEAAELTTVGFFGQARHDVDHAPIHELEERIVEALDDVSFVLSYFNLELPDGRYGNLVLCAPDGVPSSWRAHDLHSRAVALAPRHYHSARLHRGAVGSPLLGAGELVLRTTRYFDFDREPSLWL

Foldseek 3Di:
DDVVVVLQVVLQVVLVVVLVVLVVCVVPNDPDQKDWDWDADPVRKIKIKIFLGSCLQQVQFKWKKKKKKFAWDPPDDCPVLVVLVVVVSVCCNVVQQFRMKIKIQDPPRMIMIITIGHPVDHDPVNCVDPSVVVNLLCRLVTGQKMKMWIWMFNGRSNDPGGTDTDDIDIGGSVVPVDPRD